Protein AF-K1SIU0-F1 (afdb_monomer_lite)

Radius of gyration: 12.53 Å; chains: 1; bounding box: 28×20×39 Å

InterPro domains:
  IPR016032 Signal transduction response regulator, C-terminal effector [SSF46894] (4-53)
  IPR036388 Winged helix-like DNA-binding domain superfamily [G3DSA:1.10.10.10] (1-57)

Secondary structure (DSSP, 8-state):
--TTTTS-HHHHHHIIIIIIT---HHHHHHHTT--HHHHHHHHHHHHHHTT-S-------

Organism: NCBI:txid408170

Foldseek 3Di:
DPLDPPADPVLVQLCCQCVVVPHDLVVSCVVVVHDSVVSVVSVVVSCVVVVVDDPPPPDD

Sequence (60 aa):
MEQCRYLTDRERRVFNLVCRRGWAIEDAAAELYLSRSSVNACLRSIRDKAGISRPSKKHP

Structure (mmCIF, N/CA/C/O backbone):
data_AF-K1SIU0-F1
#
_entry.id   AF-K1SIU0-F1
#
loop_
_atom_site.group_PDB
_atom_site.id
_atom_site.type_symbol
_atom_site.label_atom_id
_atom_site.label_alt_id
_atom_site.label_comp_id
_atom_site.label_asym_id
_atom_site.label_entity_id
_atom_site.label_seq_id
_atom_site.pdbx_PDB_ins_code
_atom_site.Cartn_x
_atom_site.Cartn_y
_atom_site.Cartn_z
_atom_site.occupancy
_atom_site.B_iso_or_equiv
_atom_site.auth_seq_id
_atom_site.auth_comp_id
_atom_site.auth_asym_id
_atom_site.auth_atom_id
_atom_site.pdbx_PDB_model_num
ATOM 1 N N . MET A 1 1 ? -19.592 -1.196 0.454 1.00 44.03 1 MET A N 1
ATOM 2 C CA . MET A 1 1 ? -18.121 -0.988 0.423 1.00 44.03 1 MET A CA 1
ATOM 3 C C . MET A 1 1 ? -17.627 -0.610 1.822 1.00 44.03 1 MET A C 1
ATOM 5 O O . MET A 1 1 ? -17.209 0.517 2.044 1.00 44.03 1 MET A O 1
ATOM 9 N N . GLU A 1 2 ? -17.713 -1.531 2.786 1.00 50.25 2 GLU A N 1
ATOM 10 C CA . GLU A 1 2 ? -17.586 -1.195 4.219 1.00 50.25 2 GLU A CA 1
ATOM 11 C C . GLU A 1 2 ? -16.234 -1.586 4.851 1.00 50.25 2 GLU A C 1
ATOM 13 O O . GLU A 1 2 ? -15.912 -1.163 5.954 1.00 50.25 2 GLU A O 1
ATOM 18 N N . GLN A 1 3 ? -15.377 -2.322 4.138 1.00 53.66 3 GLN A N 1
ATOM 19 C CA . GLN A 1 3 ? -14.196 -2.957 4.744 1.00 53.66 3 GLN A CA 1
ATOM 20 C C . GLN A 1 3 ? -12.954 -2.052 4.904 1.00 53.66 3 GLN A C 1
ATOM 22 O O . GLN A 1 3 ? -11.897 -2.532 5.300 1.00 53.66 3 GLN A O 1
ATOM 27 N N . CYS A 1 4 ? -13.023 -0.746 4.613 1.00 60.47 4 CYS A N 1
ATOM 28 C CA . CYS A 1 4 ? -11.818 0.105 4.573 1.00 60.47 4 CYS A CA 1
ATOM 29 C C . CYS A 1 4 ? -11.935 1.457 5.297 1.00 60.47 4 CYS A C 1
ATOM 31 O O . CYS A 1 4 ? -11.165 2.370 4.983 1.00 60.47 4 CYS A O 1
ATOM 33 N N . ARG A 1 5 ? -12.851 1.616 6.268 1.00 66.25 5 ARG A N 1
ATOM 34 C CA . ARG A 1 5 ? -12.943 2.867 7.057 1.00 66.25 5 ARG A CA 1
ATOM 35 C C . ARG A 1 5 ? -11.640 3.215 7.792 1.00 66.25 5 ARG A C 1
ATOM 37 O O . ARG A 1 5 ? -11.347 4.390 7.952 1.00 66.25 5 ARG A O 1
ATOM 44 N N . TYR A 1 6 ? -10.843 2.215 8.165 1.00 82.44 6 TYR A N 1
ATOM 45 C CA . TYR A 1 6 ? -9.624 2.383 8.973 1.00 82.44 6 TYR A CA 1
ATOM 46 C C . TYR A 1 6 ? -8.325 2.471 8.151 1.00 82.44 6 TYR A C 1
ATOM 48 O O . TYR A 1 6 ? -7.231 2.616 8.708 1.00 82.44 6 TYR A O 1
ATOM 56 N N . LEU A 1 7 ? -8.425 2.373 6.821 1.00 90.19 7 LEU A N 1
ATOM 57 C CA . LEU A 1 7 ? -7.284 2.566 5.932 1.00 90.19 7 LEU A CA 1
ATOM 58 C C . LEU A 1 7 ? -7.130 4.046 5.594 1.00 90.19 7 LEU A C 1
ATOM 60 O O . LEU A 1 7 ? -8.094 4.705 5.196 1.00 90.19 7 LEU A O 1
ATOM 64 N N . THR A 1 8 ? -5.897 4.530 5.691 1.00 93.00 8 THR A N 1
ATOM 65 C CA . THR A 1 8 ? -5.476 5.804 5.106 1.00 93.00 8 THR A CA 1
ATOM 66 C C . THR A 1 8 ? -5.670 5.777 3.589 1.00 93.00 8 THR A C 1
ATOM 68 O O . THR A 1 8 ? -5.756 4.708 2.980 1.00 93.00 8 THR A O 1
ATOM 71 N N . ASP A 1 9 ? -5.700 6.951 2.955 1.00 93.69 9 ASP A N 1
ATOM 72 C CA . ASP A 1 9 ? -5.788 7.051 1.492 1.00 93.69 9 ASP A CA 1
ATOM 73 C C . ASP A 1 9 ? -4.671 6.250 0.801 1.00 93.69 9 ASP A C 1
ATOM 75 O O . ASP A 1 9 ? -4.928 5.451 -0.101 1.00 93.69 9 ASP A O 1
ATOM 79 N N . ARG A 1 10 ? -3.441 6.364 1.316 1.00 94.50 10 ARG A N 1
ATOM 80 C CA . ARG A 1 10 ? -2.276 5.634 0.808 1.00 94.50 10 ARG A CA 1
ATOM 81 C C . ARG A 1 10 ? -2.448 4.119 0.904 1.00 94.50 10 ARG A C 1
ATOM 83 O O . ARG A 1 10 ? -2.250 3.415 -0.084 1.00 94.50 10 ARG A O 1
ATOM 90 N N . GLU A 1 11 ? -2.848 3.609 2.067 1.00 95.56 11 GLU A N 1
ATOM 91 C CA . GLU A 1 11 ? -3.111 2.176 2.252 1.00 95.56 11 GLU A CA 1
ATOM 92 C C . GLU A 1 11 ? -4.254 1.695 1.358 1.00 95.56 11 GLU A C 1
ATOM 94 O O . GLU A 1 11 ? -4.178 0.606 0.800 1.00 95.56 11 GLU A O 1
ATOM 99 N N . ARG A 1 12 ? -5.296 2.509 1.173 1.00 95.12 12 ARG A N 1
ATOM 100 C CA . ARG A 1 12 ? -6.438 2.163 0.323 1.00 95.12 12 ARG A CA 1
ATOM 101 C C . ARG A 1 12 ? -6.033 2.036 -1.145 1.00 95.12 12 ARG A C 1
ATOM 103 O O . ARG A 1 12 ? -6.463 1.092 -1.807 1.00 95.12 12 ARG A O 1
ATOM 110 N N . ARG A 1 13 ?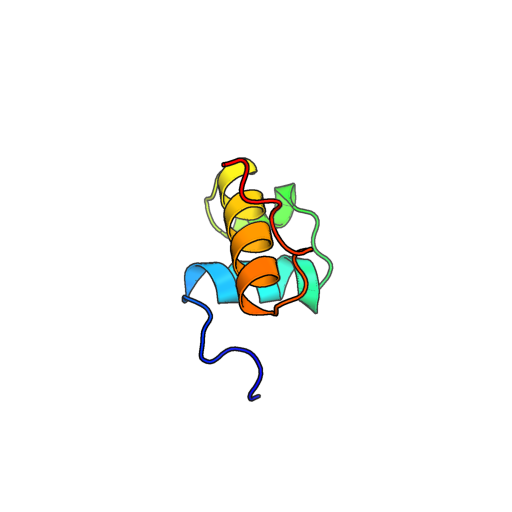 -5.181 2.938 -1.643 1.00 96.50 13 ARG A N 1
ATOM 111 C CA . ARG A 1 13 ? -4.618 2.855 -3.002 1.00 96.50 13 ARG A CA 1
ATOM 112 C C . ARG A 1 13 ? -3.762 1.601 -3.177 1.00 96.50 13 ARG A C 1
ATOM 114 O O . ARG A 1 13 ? -3.987 0.851 -4.124 1.00 96.50 13 ARG A O 1
ATOM 121 N N . VAL A 1 14 ? -2.860 1.324 -2.230 1.00 97.06 14 VAL A N 1
ATOM 122 C CA . VAL A 1 14 ? -2.030 0.105 -2.238 1.00 97.06 14 VAL A CA 1
ATOM 123 C C . VAL A 1 14 ? -2.892 -1.161 -2.201 1.00 97.06 14 VAL A C 1
ATOM 125 O O . VAL A 1 14 ? -2.705 -2.054 -3.024 1.00 97.06 14 VAL A O 1
ATOM 128 N N . PHE A 1 15 ? -3.870 -1.228 -1.296 1.00 95.25 15 PHE A N 1
ATOM 129 C CA . PHE A 1 15 ? -4.790 -2.360 -1.173 1.00 95.25 15 PHE A CA 1
ATOM 130 C C . PHE A 1 15 ? -5.557 -2.616 -2.474 1.00 95.25 15 PHE A C 1
ATOM 132 O O . PHE A 1 15 ? -5.689 -3.757 -2.913 1.00 95.25 15 PHE A O 1
ATOM 139 N N . ASN A 1 16 ? -6.042 -1.553 -3.119 1.00 96.06 16 ASN A N 1
ATOM 140 C CA . ASN A 1 16 ? -6.779 -1.669 -4.368 1.00 96.06 16 ASN A CA 1
ATOM 141 C C . ASN A 1 16 ? -5.926 -2.264 -5.501 1.00 96.06 16 ASN A C 1
ATOM 143 O O . ASN A 1 16 ? -6.402 -3.146 -6.212 1.00 96.06 16 ASN A O 1
ATOM 147 N N . LEU A 1 17 ? -4.687 -1.800 -5.678 1.00 97.31 17 LEU A N 1
ATOM 148 C CA . LEU A 1 17 ? -3.816 -2.297 -6.746 1.00 97.31 17 LEU A CA 1
ATOM 149 C C . LEU A 1 17 ? -3.314 -3.714 -6.450 1.00 97.31 17 LEU A C 1
ATOM 151 O O . LEU A 1 17 ? -3.497 -4.617 -7.262 1.00 97.31 17 LEU A O 1
ATOM 155 N N . VAL A 1 18 ? -2.741 -3.933 -5.269 1.00 96.88 18 VAL A N 1
ATOM 156 C CA . VAL A 1 18 ? -2.060 -5.195 -4.957 1.00 96.88 18 VAL A CA 1
ATOM 157 C C . VAL A 1 18 ? -3.053 -6.275 -4.537 1.00 96.88 18 VAL A C 1
ATOM 159 O O . VAL A 1 18 ? -3.086 -7.348 -5.125 1.00 96.88 18 VAL A O 1
ATOM 162 N N . CYS A 1 19 ? -3.895 -6.011 -3.535 1.00 92.62 19 CYS A N 1
ATOM 163 C CA . CYS A 1 19 ? -4.760 -7.045 -2.959 1.00 92.62 19 CYS A CA 1
ATOM 164 C C . CYS A 1 19 ? -6.022 -7.293 -3.790 1.00 92.62 19 CYS A C 1
ATOM 166 O O . CYS A 1 19 ? -6.446 -8.437 -3.918 1.00 92.62 19 CYS A O 1
ATOM 168 N N . ARG A 1 20 ? -6.637 -6.237 -4.342 1.00 93.06 20 ARG A N 1
ATOM 169 C CA . ARG A 1 20 ? -7.901 -6.367 -5.089 1.00 93.06 20 ARG A CA 1
ATOM 170 C C . ARG A 1 20 ? -7.698 -6.651 -6.577 1.00 93.06 20 ARG A C 1
ATOM 172 O O . ARG A 1 20 ? -8.458 -7.428 -7.139 1.00 93.06 20 ARG A O 1
ATOM 179 N N . ARG A 1 21 ? -6.712 -6.015 -7.219 1.00 95.88 21 ARG A N 1
ATOM 180 C CA . ARG A 1 21 ? -6.418 -6.196 -8.656 1.00 95.88 21 ARG A CA 1
ATOM 181 C C . ARG A 1 21 ? -5.273 -7.174 -8.931 1.00 95.88 21 ARG A C 1
ATOM 183 O O . ARG A 1 21 ? -5.058 -7.500 -10.092 1.00 95.88 21 ARG A O 1
ATOM 190 N N . GLY A 1 22 ? -4.549 -7.628 -7.905 1.00 97.00 22 GLY A N 1
ATOM 191 C CA . GLY A 1 22 ? -3.470 -8.608 -8.054 1.00 97.00 22 GLY A CA 1
ATOM 192 C C . GLY A 1 22 ? -2.203 -8.064 -8.716 1.00 97.00 22 GLY A C 1
ATOM 193 O O . GLY A 1 22 ? -1.439 -8.845 -9.274 1.00 97.00 22 GLY A O 1
ATOM 194 N N . TRP A 1 23 ? -1.982 -6.745 -8.704 1.00 98.19 23 TRP A N 1
ATOM 195 C CA . TRP A 1 23 ? -0.780 -6.155 -9.298 1.00 98.19 23 TRP A CA 1
ATOM 196 C C . TRP A 1 23 ? 0.483 -6.589 -8.554 1.00 98.19 23 TRP A C 1
ATOM 198 O O . TRP A 1 23 ? 0.471 -6.748 -7.327 1.00 98.19 23 TRP A O 1
ATOM 208 N N . ALA A 1 24 ? 1.592 -6.712 -9.288 1.00 98.06 24 ALA A N 1
ATOM 209 C CA . ALA A 1 24 ? 2.888 -6.907 -8.664 1.00 98.06 24 ALA A CA 1
ATOM 210 C C . ALA A 1 24 ? 3.272 -5.671 -7.836 1.00 98.06 24 ALA A C 1
ATOM 212 O O . ALA A 1 24 ? 2.857 -4.541 -8.106 1.00 98.06 24 ALA A O 1
ATOM 213 N N . ILE A 1 25 ? 4.086 -5.896 -6.802 1.00 97.44 25 ILE A N 1
ATOM 214 C CA . ILE A 1 25 ? 4.511 -4.835 -5.882 1.00 97.44 25 ILE A CA 1
ATOM 215 C C . ILE A 1 25 ? 5.277 -3.736 -6.630 1.00 97.44 25 ILE A C 1
ATOM 217 O O . ILE A 1 25 ? 5.070 -2.564 -6.327 1.00 97.44 25 ILE A O 1
ATOM 221 N N . GLU A 1 26 ? 6.119 -4.102 -7.601 1.00 98.12 26 GLU A N 1
ATOM 222 C CA . GLU A 1 26 ? 6.917 -3.139 -8.368 1.00 98.12 26 GLU A CA 1
ATOM 223 C C . GLU A 1 26 ? 6.037 -2.251 -9.258 1.00 98.12 26 GLU A C 1
ATOM 225 O O . GLU A 1 26 ? 6.208 -1.035 -9.254 1.00 98.12 26 GLU A O 1
ATOM 230 N N . ASP A 1 27 ? 5.032 -2.824 -9.928 1.00 98.19 27 ASP A N 1
ATOM 231 C CA . ASP A 1 27 ? 4.096 -2.060 -10.764 1.00 98.19 27 ASP A CA 1
ATOM 232 C C . ASP A 1 27 ? 3.248 -1.102 -9.920 1.00 98.19 27 ASP A C 1
ATOM 234 O O . ASP A 1 27 ? 3.077 0.066 -10.262 1.00 98.19 27 ASP A O 1
ATOM 238 N N . ALA A 1 28 ? 2.754 -1.560 -8.765 1.00 97.81 28 ALA A N 1
ATOM 239 C CA . ALA A 1 28 ? 2.013 -0.705 -7.840 1.00 97.81 28 ALA A CA 1
ATOM 240 C C . ALA A 1 28 ? 2.897 0.392 -7.221 1.00 97.81 28 ALA A C 1
ATOM 242 O O . ALA A 1 28 ? 2.409 1.482 -6.919 1.00 97.81 28 ALA A O 1
ATOM 243 N N . ALA A 1 29 ? 4.185 0.114 -7.006 1.00 98.00 29 ALA A N 1
ATOM 244 C CA . ALA A 1 29 ? 5.149 1.096 -6.525 1.00 98.00 29 ALA A CA 1
ATOM 245 C C . ALA A 1 29 ? 5.389 2.188 -7.576 1.00 98.00 29 ALA A C 1
ATOM 247 O O . ALA A 1 29 ? 5.316 3.369 -7.237 1.00 98.00 29 ALA A O 1
ATOM 248 N N . ALA A 1 30 ? 5.590 1.802 -8.839 1.00 97.69 30 ALA A N 1
ATOM 249 C CA . ALA A 1 30 ? 5.740 2.732 -9.953 1.00 97.69 30 ALA A CA 1
ATOM 250 C C . ALA A 1 30 ? 4.485 3.599 -10.145 1.00 97.69 30 ALA A C 1
ATOM 252 O O . ALA A 1 30 ? 4.589 4.823 -10.160 1.00 97.69 30 ALA A O 1
ATOM 253 N N . GLU A 1 31 ? 3.302 2.981 -10.184 1.00 97.94 31 GLU A N 1
ATOM 254 C CA . GLU A 1 31 ? 2.010 3.665 -10.357 1.00 97.94 31 GLU A CA 1
ATOM 255 C C . GLU A 1 31 ? 1.729 4.694 -9.251 1.00 97.94 31 GLU A C 1
ATOM 257 O O . GLU A 1 31 ? 1.166 5.760 -9.491 1.00 97.94 31 GLU A O 1
ATOM 262 N N . LEU A 1 32 ? 2.112 4.385 -8.010 1.00 97.25 32 LEU A N 1
ATOM 263 C CA . LEU A 1 32 ? 1.855 5.249 -6.855 1.00 97.25 32 LEU A CA 1
ATOM 264 C C . LEU A 1 32 ? 3.020 6.190 -6.525 1.00 97.25 32 LEU A C 1
ATOM 266 O O . LEU A 1 32 ? 2.943 6.893 -5.514 1.00 97.25 32 LEU A O 1
ATOM 270 N N . TYR A 1 33 ? 4.085 6.201 -7.332 1.00 97.38 33 TYR A N 1
ATOM 271 C CA . TYR A 1 33 ? 5.326 6.940 -7.070 1.00 97.38 33 TYR A CA 1
ATOM 272 C C . TYR A 1 33 ? 5.904 6.651 -5.676 1.00 97.38 33 TYR A C 1
ATOM 274 O O . TYR A 1 33 ? 6.320 7.546 -4.937 1.00 97.38 33 TYR A O 1
ATOM 282 N N . LEU A 1 34 ? 5.896 5.378 -5.281 1.00 95.81 34 LEU A N 1
ATOM 283 C CA . LEU A 1 34 ? 6.391 4.906 -3.993 1.00 95.81 34 LEU A CA 1
ATOM 284 C C . LEU A 1 34 ? 7.609 4.004 -4.163 1.00 95.81 34 LEU A C 1
ATOM 286 O O . LEU A 1 34 ? 7.796 3.352 -5.181 1.00 95.81 34 LEU A O 1
ATOM 290 N N . SER A 1 35 ? 8.408 3.886 -3.104 1.00 98.19 35 SER A N 1
ATOM 291 C CA . SER A 1 35 ? 9.393 2.810 -3.022 1.00 98.19 35 SER A CA 1
ATOM 292 C C . SER A 1 35 ? 8.721 1.466 -2.733 1.00 98.19 35 SER A C 1
ATOM 294 O O . SER A 1 35 ? 7.725 1.395 -2.003 1.00 98.19 35 SER A O 1
ATOM 296 N N . ARG A 1 36 ? 9.334 0.372 -3.198 1.00 98.06 36 ARG A N 1
ATOM 297 C CA . ARG A 1 36 ? 8.945 -1.004 -2.844 1.00 98.06 36 ARG A CA 1
ATOM 298 C C . ARG A 1 36 ? 8.773 -1.194 -1.332 1.00 98.06 36 ARG A C 1
ATOM 300 O O . ARG A 1 36 ? 7.804 -1.799 -0.871 1.00 98.06 36 ARG A O 1
ATOM 307 N N . SER A 1 37 ? 9.693 -0.645 -0.538 1.00 98.00 37 SER A N 1
ATOM 308 C CA . SER A 1 37 ? 9.637 -0.699 0.929 1.00 98.00 37 SER A CA 1
ATOM 309 C C . SER A 1 37 ? 8.400 0.002 1.490 1.00 98.00 37 SER A C 1
ATOM 311 O O . SER A 1 37 ? 7.780 -0.503 2.423 1.00 98.00 37 SER A O 1
ATOM 313 N N . SER A 1 38 ? 7.989 1.123 0.892 1.00 97.81 38 SER A N 1
ATOM 314 C CA . SER A 1 38 ? 6.772 1.833 1.292 1.00 97.81 38 SER A CA 1
ATOM 315 C C . SER A 1 38 ? 5.504 1.032 1.011 1.00 97.81 38 SER A C 1
ATOM 317 O O . SER A 1 38 ? 4.597 1.013 1.843 1.00 97.81 38 SER A O 1
ATOM 319 N N . VAL A 1 39 ? 5.435 0.357 -0.140 1.00 97.69 39 VAL A N 1
ATOM 320 C CA . VAL A 1 39 ? 4.305 -0.524 -0.475 1.00 97.69 39 VAL A CA 1
ATOM 321 C C . VAL A 1 39 ? 4.229 -1.675 0.529 1.00 97.69 39 VAL A C 1
ATOM 323 O O . VAL A 1 39 ? 3.172 -1.914 1.111 1.00 97.69 39 VAL A O 1
ATOM 326 N N . ASN A 1 40 ? 5.359 -2.319 0.832 1.00 97.44 40 ASN A N 1
ATOM 327 C CA . ASN A 1 40 ? 5.426 -3.378 1.844 1.00 97.44 40 ASN A CA 1
ATOM 328 C C . ASN A 1 40 ? 5.028 -2.900 3.250 1.00 97.44 40 ASN A C 1
ATOM 330 O O . ASN A 1 40 ? 4.325 -3.617 3.963 1.00 97.44 40 ASN A O 1
ATOM 334 N N . ALA A 1 41 ? 5.435 -1.694 3.651 1.00 97.31 41 ALA A N 1
ATOM 335 C CA . ALA A 1 41 ? 5.031 -1.107 4.927 1.00 97.31 41 ALA A CA 1
ATOM 336 C C . ALA A 1 41 ? 3.513 -0.868 4.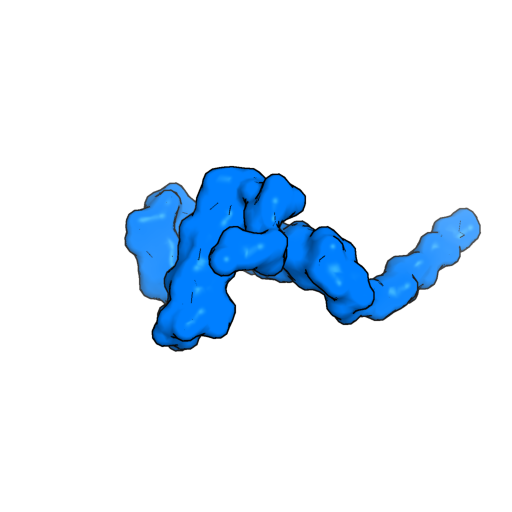986 1.00 97.31 41 ALA A C 1
ATOM 338 O O . ALA A 1 41 ? 2.882 -1.197 5.991 1.00 97.31 41 ALA A O 1
ATOM 339 N N . CYS A 1 42 ? 2.910 -0.383 3.893 1.00 96.44 42 CYS A N 1
ATOM 340 C CA . CYS A 1 42 ? 1.456 -0.245 3.795 1.00 96.44 42 CYS A CA 1
ATOM 341 C C . CYS A 1 42 ? 0.763 -1.607 3.919 1.00 96.44 42 CYS A C 1
ATOM 343 O O . CYS A 1 42 ? -0.169 -1.740 4.704 1.00 96.44 42 CYS A O 1
ATOM 345 N N . LEU A 1 43 ? 1.236 -2.635 3.207 1.00 95.12 43 LEU A N 1
ATOM 346 C CA . LEU A 1 43 ? 0.673 -3.991 3.281 1.00 95.12 43 LEU A CA 1
ATOM 347 C C . LEU A 1 43 ? 0.773 -4.592 4.689 1.00 95.12 43 LEU A C 1
ATOM 349 O O . LEU A 1 43 ? -0.170 -5.238 5.146 1.00 95.12 43 LEU A O 1
ATOM 353 N N . ARG A 1 44 ? 1.886 -4.359 5.395 1.00 95.06 44 ARG A N 1
ATOM 354 C CA . ARG A 1 44 ? 2.039 -4.751 6.803 1.00 95.06 44 ARG A CA 1
ATOM 355 C C . ARG A 1 44 ? 1.008 -4.045 7.685 1.00 95.06 44 ARG A C 1
ATOM 357 O O . ARG A 1 44 ? 0.281 -4.723 8.399 1.00 95.06 44 ARG A O 1
ATOM 364 N N . SER A 1 45 ? 0.898 -2.722 7.572 1.00 94.19 45 SER A N 1
ATOM 365 C CA . SER A 1 45 ? -0.068 -1.923 8.339 1.00 94.19 45 SER A CA 1
ATOM 366 C C . SER A 1 45 ? -1.518 -2.343 8.067 1.00 94.19 45 SER A C 1
ATOM 368 O O . SER A 1 45 ? -2.307 -2.505 8.994 1.00 94.19 45 SER A O 1
ATOM 370 N N . ILE A 1 46 ? -1.871 -2.616 6.805 1.00 93.00 46 ILE A N 1
ATOM 371 C CA . ILE A 1 46 ? -3.187 -3.155 6.424 1.00 93.00 46 ILE A CA 1
ATOM 372 C C . ILE A 1 46 ? -3.449 -4.491 7.130 1.00 93.00 46 ILE A C 1
ATOM 374 O O . ILE A 1 46 ? -4.537 -4.696 7.665 1.00 93.00 46 ILE A O 1
ATOM 378 N N . ARG A 1 47 ? -2.462 -5.395 7.153 1.00 90.81 47 ARG A N 1
ATOM 379 C CA . ARG A 1 47 ? -2.581 -6.704 7.812 1.00 90.81 47 ARG A CA 1
ATOM 380 C C . ARG A 1 47 ? -2.763 -6.576 9.326 1.00 90.81 47 ARG A C 1
ATOM 382 O O . ARG A 1 47 ? -3.596 -7.291 9.882 1.00 90.81 47 ARG A O 1
ATOM 389 N N . ASP A 1 48 ? -2.029 -5.661 9.959 1.00 89.44 48 ASP A N 1
ATOM 390 C CA . ASP A 1 48 ? -2.180 -5.343 11.384 1.00 89.44 48 ASP A CA 1
ATOM 391 C C . ASP A 1 48 ? -3.591 -4.825 11.677 1.00 89.44 48 ASP A C 1
ATOM 393 O O . ASP A 1 48 ? -4.271 -5.339 12.564 1.00 89.44 48 ASP A O 1
ATOM 397 N N . LYS A 1 49 ? -4.082 -3.874 10.876 1.00 88.06 49 LYS A N 1
ATOM 398 C CA . LYS A 1 49 ? -5.435 -3.311 11.013 1.00 88.06 49 LYS A CA 1
ATOM 399 C C . LYS A 1 49 ? -6.544 -4.330 10.766 1.00 88.06 49 LYS A C 1
ATOM 401 O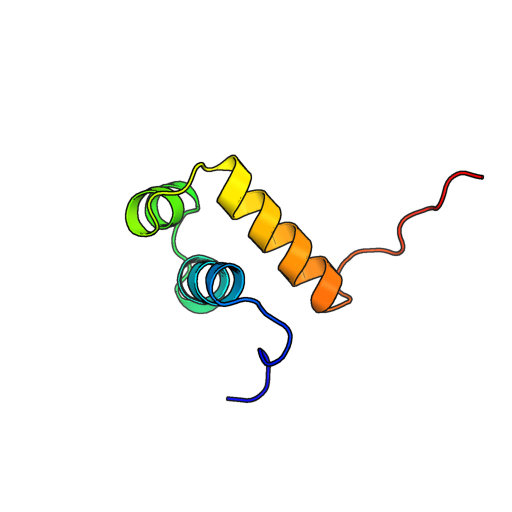 O . LYS A 1 49 ? -7.609 -4.220 11.360 1.00 88.06 49 LYS A O 1
ATOM 406 N N . ALA A 1 50 ? -6.301 -5.311 9.903 1.00 86.56 50 ALA A N 1
ATOM 407 C CA . ALA A 1 50 ? -7.232 -6.404 9.650 1.00 86.56 50 ALA A CA 1
ATOM 408 C C . ALA A 1 50 ? -7.228 -7.471 10.762 1.00 86.56 50 ALA A C 1
ATOM 410 O O . ALA A 1 50 ? -7.997 -8.425 10.681 1.00 86.56 50 ALA A O 1
ATOM 411 N N . GLY A 1 51 ? -6.350 -7.360 11.768 1.00 83.38 51 GLY A N 1
ATOM 412 C CA . GLY A 1 51 ? -6.186 -8.380 12.809 1.00 83.38 51 GLY A CA 1
ATOM 413 C C . GLY A 1 51 ? -5.609 -9.701 12.286 1.00 83.38 51 GLY A C 1
ATOM 414 O O . GLY A 1 51 ? -5.677 -10.718 12.968 1.00 83.38 51 GLY A O 1
ATOM 415 N N . ILE A 1 52 ? -5.046 -9.701 11.072 1.00 77.88 52 ILE A N 1
ATOM 416 C CA . ILE A 1 52 ? -4.472 -10.890 10.418 1.00 77.88 52 ILE A CA 1
ATOM 417 C C . ILE A 1 52 ? -3.017 -11.102 10.868 1.00 77.88 52 ILE A C 1
ATOM 419 O O . ILE A 1 52 ? -2.445 -12.185 10.713 1.00 77.88 52 ILE A O 1
ATOM 423 N N . SER A 1 53 ? -2.385 -10.076 11.436 1.00 65.31 53 SER A N 1
ATOM 424 C CA . SER A 1 53 ? -1.065 -10.222 12.033 1.00 65.31 53 SER A CA 1
ATOM 425 C C . SE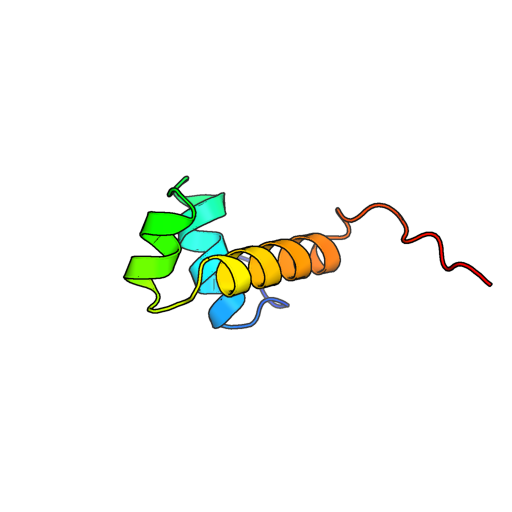R A 1 53 ? -1.134 -11.125 13.261 1.00 65.31 53 SER A C 1
ATOM 427 O O . SER A 1 53 ? -1.902 -10.886 14.190 1.00 65.31 53 SER A O 1
ATOM 429 N N . ARG A 1 54 ? -0.297 -12.171 13.260 1.00 58.44 54 ARG A N 1
ATOM 430 C CA . ARG A 1 54 ? -0.069 -13.040 14.423 1.00 58.44 54 ARG A CA 1
ATOM 431 C C . ARG A 1 54 ? 0.192 -12.175 15.663 1.00 58.44 54 ARG A C 1
ATOM 433 O O . ARG A 1 54 ? 0.863 -11.152 15.510 1.00 58.44 54 ARG A O 1
ATOM 440 N N . PRO A 1 55 ? -0.262 -12.581 16.867 1.00 53.97 55 PRO A N 1
ATOM 441 C CA . PRO A 1 55 ? 0.036 -11.846 18.087 1.00 53.97 55 PRO A CA 1
ATOM 442 C C . PRO A 1 55 ? 1.545 -11.627 18.155 1.00 53.97 55 PRO A C 1
ATOM 444 O O . PRO A 1 55 ? 2.327 -12.581 18.194 1.00 53.97 55 PRO A O 1
ATOM 447 N N . SER A 1 56 ? 1.949 -10.358 18.079 1.00 53.66 56 SER A N 1
ATOM 448 C CA . SER A 1 56 ? 3.337 -9.970 18.264 1.00 53.66 56 SER A CA 1
ATOM 449 C C . SER A 1 56 ? 3.734 -10.489 19.638 1.00 53.66 56 SER A C 1
ATOM 451 O O . SER A 1 56 ? 3.153 -10.060 20.637 1.00 53.66 56 SER A O 1
ATOM 453 N N . LYS A 1 57 ? 4.676 -11.440 19.707 1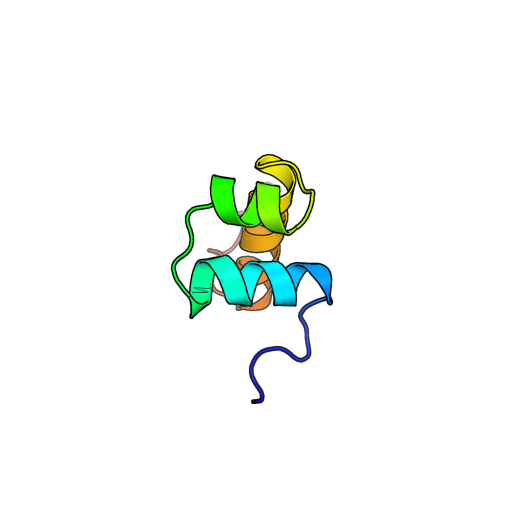.00 52.44 57 LYS A N 1
ATOM 454 C CA . LYS A 1 57 ? 5.336 -11.771 20.970 1.00 52.44 57 LYS A CA 1
ATOM 455 C C . LYS A 1 57 ? 5.989 -10.474 21.439 1.00 52.44 57 LYS A C 1
ATOM 457 O O . LYS A 1 57 ? 7.046 -10.104 20.937 1.00 52.44 57 LYS A O 1
ATOM 462 N N . LYS A 1 58 ? 5.316 -9.742 22.331 1.00 49.19 58 LYS A N 1
ATOM 463 C CA . LYS A 1 58 ? 5.962 -8.718 23.145 1.00 49.19 58 LYS A CA 1
ATOM 464 C C . LYS A 1 58 ? 7.046 -9.469 23.911 1.00 49.19 58 LYS A C 1
ATOM 466 O O . LYS A 1 58 ? 6.721 -10.314 24.740 1.00 49.19 58 LYS A O 1
ATOM 471 N N . HIS A 1 59 ? 8.302 -9.265 23.532 1.00 53.34 59 HIS A N 1
ATOM 472 C CA . HIS A 1 59 ? 9.404 -9.683 24.383 1.00 53.34 59 HIS A CA 1
ATOM 473 C C . HIS A 1 59 ? 9.377 -8.755 25.615 1.00 53.34 59 HIS A C 1
ATOM 475 O O . HIS A 1 59 ? 9.170 -7.555 25.404 1.00 53.34 59 HIS A O 1
ATOM 481 N N . PRO A 1 60 ? 9.453 -9.297 26.847 1.0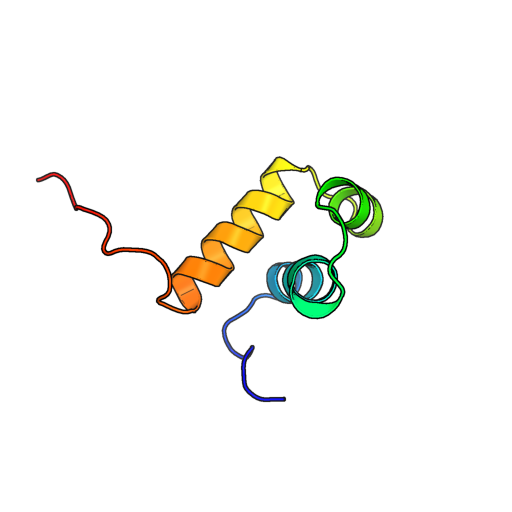0 56.69 60 PRO A N 1
ATOM 482 C CA . PRO A 1 60 ? 9.462 -8.514 28.085 1.00 56.69 60 PRO A CA 1
ATOM 483 C C . PRO A 1 60 ? 10.592 -7.486 28.132 1.00 56.69 60 PRO A C 1
ATOM 485 O O . PRO A 1 60 ? 11.644 -7.743 27.500 1.00 56.69 60 PRO A O 1
#

pLDDT: mean 86.1, std 16.96, range [44.03, 98.19]